Protein AF-A0A661JKJ8-F1 (afdb_monomer)

pLDDT: mean 78.55, std 16.07, range [37.81, 90.5]

Nearest PDB structures (foldseek):
  6y8q-assembly4_D  TM=8.749E-01  e=1.462E-02  Streptococcus agalactiae
  6y8q-assembly3_C  TM=8.899E-01  e=2.355E-02  Streptococcus agalactiae
  4zu9-assembly1_A  TM=8.657E-01  e=3.794E-02  Aquifex aeolicus VF5
  4z2y-assembly1_A-2  TM=7.297E-01  e=1.144E+00  Micromonospora echinospora

Sequence (68 aa):
MDRKQKTVMLARQLGTIRPRDVEAEGIPREYLYRLCTSGHLVRIGRGLYALPDALRSEAITLAEVAKL

Foldseek 3Di:
DDLLVVVLVVLVVVVKDAQVRSVVVVHHPVVLVVCCVVQQWPDPDDRIIHGPVSCVVPPPPPPPPPDD

Radius of gyration: 12.53 Å; Cα contacts (8 Å, |Δi|>4): 68; chains: 1; bounding box: 33×24×38 Å

Secondary structure (DSSP, 8-state):
--HHHHHHHHHHHHSEE-HHHHHHTT--HHHHHHHHHTTSSEEEETTEEE-HHHHHHH-TTSSSSS--

Mean predicted aligned error: 7.91 Å

Solvent-accessible surface area (backbone atoms only — not comparable to full-atom values): 4120 Å² total; per-residue (Å²): 134,57,73,65,57,52,50,52,51,48,18,69,76,60,52,53,36,38,52,68,60,39,44,74,72,75,38,61,56,66,54,56,53,50,34,32,75,71,64,64,26,35,73,81,51,96,65,32,33,25,34,58,68,58,44,61,75,77,53,86,78,74,78,86,77,84,78,128

Structure (mmCIF, N/CA/C/O backbone):
data_AF-A0A661JKJ8-F1
#
_entry.id   AF-A0A661JKJ8-F1
#
loop_
_atom_site.group_PDB
_atom_site.id
_atom_site.type_symbol
_atom_site.label_atom_id
_atom_site.label_alt_id
_atom_site.label_comp_id
_atom_site.label_asym_id
_atom_site.label_entity_id
_atom_site.label_seq_id
_atom_site.pdbx_PDB_ins_code
_atom_site.Cartn_x
_atom_site.Cartn_y
_atom_site.Cartn_z
_atom_site.occupancy
_atom_site.B_iso_or_equiv
_atom_site.auth_seq_id
_atom_site.auth_comp_id
_atom_site.auth_asym_id
_atom_site.auth_atom_id
_atom_site.pdbx_PDB_model_num
ATOM 1 N N . MET A 1 1 ? -0.977 1.387 17.402 1.00 58.47 1 MET A N 1
ATOM 2 C CA . MET A 1 1 ? -0.463 0.651 16.225 1.00 58.47 1 MET A CA 1
ATOM 3 C C . MET A 1 1 ? -0.275 1.634 15.088 1.00 58.47 1 MET A C 1
ATOM 5 O O . MET A 1 1 ? -1.196 2.393 14.808 1.00 58.47 1 MET A O 1
ATOM 9 N N . ASP A 1 2 ? 0.910 1.661 14.487 1.00 85.25 2 ASP A N 1
ATOM 10 C CA . ASP A 1 2 ? 1.225 2.580 13.393 1.00 85.25 2 ASP A CA 1
ATOM 11 C C . ASP A 1 2 ? 0.470 2.187 12.105 1.00 85.25 2 ASP A C 1
ATOM 13 O O . ASP A 1 2 ? 0.323 0.997 11.803 1.00 85.25 2 ASP A O 1
ATOM 17 N N . ARG A 1 3 ? -0.015 3.170 11.332 1.00 82.44 3 ARG A N 1
ATOM 18 C CA . ARG A 1 3 ? -0.758 2.930 10.075 1.00 82.44 3 ARG A CA 1
ATOM 19 C C . ARG A 1 3 ? 0.087 2.155 9.055 1.00 82.44 3 ARG A C 1
ATOM 21 O O . ARG A 1 3 ? -0.448 1.331 8.308 1.00 82.44 3 ARG A O 1
ATOM 28 N N . LYS A 1 4 ? 1.411 2.349 9.063 1.00 83.19 4 LYS A N 1
ATOM 29 C CA . LYS A 1 4 ? 2.358 1.587 8.237 1.00 83.19 4 LYS A CA 1
ATOM 30 C C . LYS A 1 4 ? 2.375 0.117 8.624 1.00 83.19 4 LYS A C 1
ATOM 32 O O . LYS A 1 4 ? 2.260 -0.732 7.746 1.00 83.19 4 LYS A O 1
ATOM 37 N N . GLN A 1 5 ? 2.488 -0.190 9.916 1.00 85.88 5 GLN A N 1
ATOM 38 C CA . GLN A 1 5 ? 2.508 -1.579 10.384 1.00 85.88 5 GLN A CA 1
ATOM 39 C C . GLN A 1 5 ? 1.210 -2.305 10.036 1.00 85.88 5 GLN A C 1
ATOM 41 O O . GLN A 1 5 ? 1.276 -3.417 9.520 1.00 85.88 5 GLN A O 1
ATOM 46 N N . LYS A 1 6 ? 0.053 -1.656 10.230 1.00 87.06 6 LYS A N 1
ATOM 47 C CA . LYS A 1 6 ? -1.241 -2.206 9.803 1.00 87.06 6 LYS A CA 1
ATOM 48 C C . LYS A 1 6 ? -1.260 -2.537 8.311 1.00 87.06 6 LYS A C 1
ATOM 50 O O . LYS A 1 6 ? -1.610 -3.650 7.942 1.00 87.06 6 LYS A O 1
ATOM 55 N N . THR A 1 7 ? -0.824 -1.602 7.465 1.00 86.19 7 THR A N 1
ATOM 56 C CA . THR A 1 7 ? -0.798 -1.814 6.008 1.00 86.19 7 THR A CA 1
ATOM 57 C C . THR A 1 7 ? 0.125 -2.976 5.624 1.00 86.19 7 THR A C 1
ATOM 59 O O . THR A 1 7 ? -0.238 -3.815 4.809 1.00 86.19 7 THR A O 1
ATOM 62 N N . VAL A 1 8 ? 1.312 -3.061 6.230 1.00 85.44 8 VAL A N 1
ATOM 63 C CA . VAL A 1 8 ? 2.273 -4.147 5.973 1.00 85.44 8 VAL A CA 1
ATOM 64 C C . VAL A 1 8 ? 1.727 -5.501 6.430 1.00 85.44 8 VAL A C 1
ATOM 66 O O . VAL A 1 8 ? 1.868 -6.482 5.704 1.00 85.44 8 VAL A O 1
ATOM 69 N N . MET A 1 9 ? 1.084 -5.571 7.600 1.00 87.19 9 MET A N 1
ATOM 70 C CA . MET A 1 9 ? 0.426 -6.798 8.061 1.00 87.19 9 MET A CA 1
ATOM 71 C C . MET A 1 9 ? -0.696 -7.216 7.113 1.00 87.19 9 MET A C 1
ATOM 73 O O . MET A 1 9 ? -0.764 -8.384 6.742 1.00 87.19 9 MET A O 1
ATOM 77 N N . LEU A 1 10 ? -1.504 -6.259 6.652 1.00 87.25 10 LEU A N 1
ATOM 78 C CA . LEU A 1 10 ? -2.582 -6.516 5.705 1.00 87.25 10 LEU A CA 1
ATOM 79 C C . LEU A 1 10 ? -2.045 -7.075 4.376 1.00 87.25 10 LEU A C 1
ATOM 81 O O . LEU A 1 10 ? -2.572 -8.069 3.886 1.00 87.25 10 LEU A O 1
ATOM 85 N N . ALA A 1 11 ? -0.944 -6.528 3.838 1.00 86.81 11 ALA A N 1
ATOM 86 C CA . ALA A 1 11 ? -0.269 -7.126 2.677 1.00 86.81 11 ALA A CA 1
ATOM 87 C C . ALA A 1 11 ? 0.278 -8.523 2.964 1.00 86.81 11 ALA A C 1
ATOM 89 O O . ALA A 1 11 ? 0.225 -9.368 2.080 1.00 86.81 11 ALA A O 1
ATOM 90 N N . ARG A 1 12 ? 0.822 -8.786 4.159 1.00 85.75 12 ARG A N 1
ATOM 91 C CA . ARG A 1 12 ? 1.299 -10.135 4.503 1.00 85.75 12 ARG A CA 1
ATOM 92 C C . ARG A 1 12 ? 0.161 -11.148 4.564 1.00 85.75 12 ARG A C 1
ATOM 94 O O . ARG A 1 12 ? 0.362 -12.280 4.150 1.00 85.75 12 ARG A O 1
ATOM 101 N N . GLN A 1 13 ? -0.999 -10.756 5.085 1.00 86.50 13 GLN A N 1
ATOM 102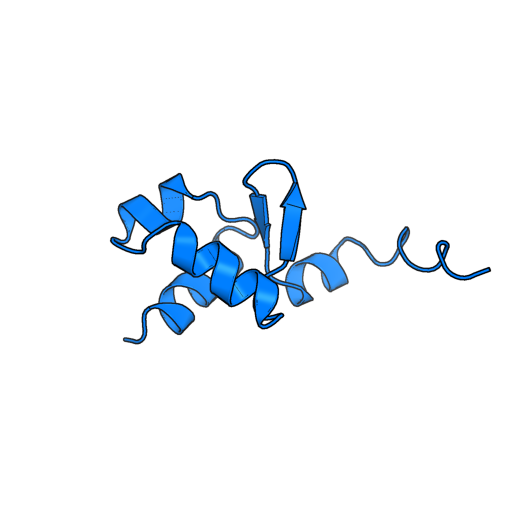 C CA . GLN A 1 13 ? -2.146 -11.653 5.230 1.00 86.50 13 GLN A CA 1
ATOM 103 C C . GLN A 1 13 ? -2.891 -11.881 3.912 1.00 86.50 13 GLN A C 1
ATOM 105 O O . GLN A 1 13 ? -3.281 -13.007 3.630 1.00 86.50 13 GLN A O 1
ATOM 110 N N . LEU A 1 14 ? -3.090 -10.830 3.110 1.00 84.38 14 LEU A N 1
ATOM 111 C CA . LEU A 1 14 ? -3.833 -10.906 1.846 1.00 84.38 14 LEU A CA 1
ATOM 112 C C . LEU A 1 14 ? -2.941 -11.214 0.632 1.00 84.38 14 LEU A C 1
ATOM 114 O O . LEU A 1 14 ? -3.452 -11.480 -0.454 1.00 84.38 14 LEU A O 1
ATOM 118 N N . GLY A 1 15 ? -1.616 -11.105 0.772 1.00 84.69 15 GLY A N 1
ATOM 119 C CA . GLY A 1 15 ? -0.634 -11.145 -0.320 1.00 84.69 15 GLY A CA 1
ATOM 120 C C . GLY A 1 15 ? -0.632 -9.865 -1.168 1.00 84.69 15 GLY A C 1
ATOM 121 O O . GLY A 1 15 ? 0.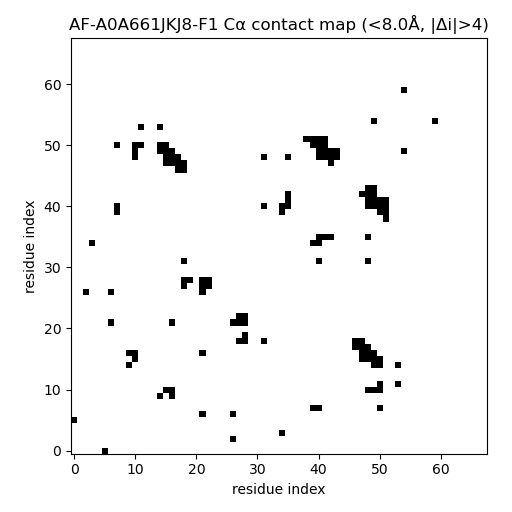417 -9.272 -1.432 1.00 84.69 15 GLY A O 1
ATOM 122 N N . THR A 1 16 ? -1.820 -9.389 -1.544 1.00 87.38 16 THR A N 1
ATOM 123 C CA . THR A 1 16 ? -2.036 -8.157 -2.309 1.00 87.38 16 THR A CA 1
ATOM 124 C C . THR A 1 16 ? -3.133 -7.305 -1.684 1.00 87.38 16 THR A C 1
ATOM 126 O O . THR A 1 16 ? -4.169 -7.806 -1.265 1.00 87.38 16 THR A O 1
ATOM 129 N N . ILE A 1 17 ? -2.907 -5.995 -1.637 1.00 89.81 17 ILE A N 1
ATOM 130 C CA . ILE A 1 17 ? -3.828 -5.004 -1.091 1.00 89.81 17 ILE A CA 1
ATOM 131 C C . ILE A 1 17 ? -4.336 -4.088 -2.201 1.00 89.81 17 ILE A C 1
ATOM 133 O O . ILE A 1 17 ? -3.574 -3.647 -3.073 1.00 89.81 17 ILE A O 1
ATOM 137 N N . ARG A 1 18 ? -5.616 -3.731 -2.130 1.00 90.44 18 ARG A N 1
ATOM 138 C CA . ARG A 1 18 ? -6.236 -2.681 -2.938 1.00 90.44 18 ARG A CA 1
ATOM 139 C C . ARG A 1 18 ? -6.477 -1.423 -2.097 1.00 90.44 18 ARG A C 1
ATOM 141 O O . ARG A 1 18 ? -6.633 -1.509 -0.881 1.00 90.44 18 ARG A O 1
ATOM 148 N N . PRO A 1 19 ? -6.611 -0.247 -2.736 1.00 89.56 19 PRO A N 1
ATOM 149 C CA . PRO A 1 19 ? -7.025 0.986 -2.066 1.00 89.56 19 PRO A CA 1
ATOM 150 C C . PRO A 1 19 ? -8.274 0.814 -1.196 1.00 89.56 19 PRO A C 1
ATOM 152 O O . PRO A 1 19 ? -8.294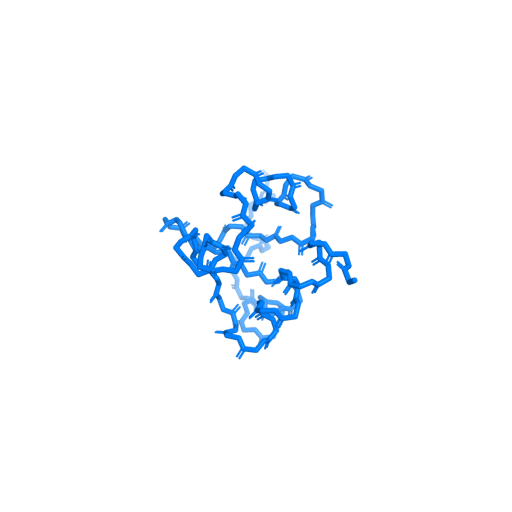 1.274 -0.065 1.00 89.56 19 PRO A O 1
ATOM 155 N N . ARG A 1 20 ? -9.263 0.052 -1.681 1.00 88.94 20 ARG A N 1
ATOM 156 C CA . ARG A 1 20 ? -10.494 -0.225 -0.931 1.00 88.94 20 ARG A CA 1
ATOM 157 C C . ARG A 1 20 ? -10.255 -0.970 0.391 1.00 88.94 20 ARG A C 1
ATOM 159 O O . ARG A 1 20 ? -10.984 -0.732 1.344 1.00 88.94 20 ARG A O 1
ATOM 166 N N . ASP A 1 21 ? -9.251 -1.848 0.449 1.00 88.50 21 ASP A N 1
ATOM 167 C CA . ASP A 1 21 ? -8.984 -2.675 1.633 1.00 88.50 21 ASP A CA 1
ATOM 168 C C . ASP A 1 21 ? -8.307 -1.836 2.721 1.00 88.50 21 ASP A C 1
ATOM 170 O O . ASP A 1 21 ? -8.630 -1.954 3.899 1.00 88.50 21 ASP A O 1
ATOM 174 N N . VAL A 1 22 ? -7.409 -0.924 2.328 1.00 87.31 22 VAL A N 1
ATOM 175 C CA . VAL A 1 22 ? -6.818 0.033 3.276 1.00 87.31 22 VAL A CA 1
ATOM 176 C C . VAL A 1 22 ? -7.818 1.109 3.699 1.00 87.31 22 VAL A C 1
ATOM 178 O O . VAL A 1 22 ? -7.818 1.507 4.860 1.00 87.31 22 VAL A O 1
ATOM 181 N N . GLU A 1 23 ? -8.702 1.548 2.799 1.00 90.50 23 GLU A N 1
ATOM 182 C CA . GLU A 1 23 ? -9.762 2.512 3.117 1.00 90.50 23 GLU A CA 1
ATOM 183 C C . GLU A 1 23 ? -10.747 1.928 4.144 1.00 90.50 23 GLU A C 1
ATOM 185 O O . GLU A 1 23 ? -11.141 2.640 5.067 1.00 90.50 23 GLU A O 1
ATOM 190 N N . ALA A 1 24 ? -11.062 0.628 4.059 1.00 88.88 24 ALA A N 1
ATOM 191 C CA . ALA A 1 24 ? -11.863 -0.083 5.062 1.00 88.88 24 ALA A CA 1
ATOM 192 C C . ALA A 1 24 ? -11.206 -0.102 6.458 1.00 88.88 24 ALA A C 1
ATOM 194 O O . ALA A 1 24 ? -11.899 -0.052 7.470 1.00 88.88 24 ALA A O 1
ATOM 195 N N . GLU A 1 25 ? -9.872 -0.086 6.516 1.00 86.56 25 GLU A N 1
ATOM 196 C CA . GLU A 1 25 ? -9.083 0.027 7.752 1.00 86.56 25 GLU A CA 1
ATOM 197 C C . GLU A 1 25 ? -8.860 1.486 8.213 1.00 86.56 25 GLU A C 1
ATOM 199 O O . GLU A 1 25 ? -8.111 1.738 9.165 1.00 86.56 25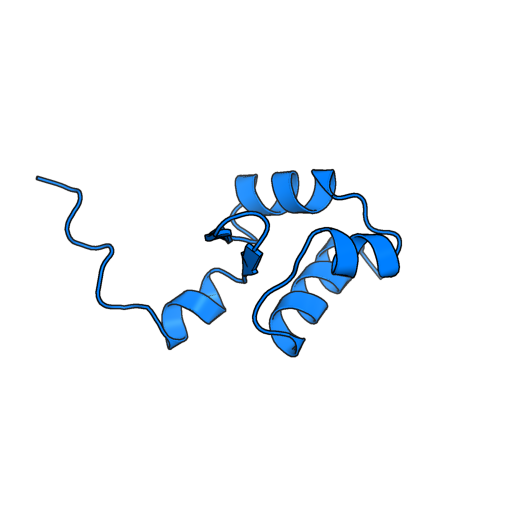 GLU A O 1
ATOM 204 N N . GLY A 1 26 ? -9.479 2.468 7.543 1.00 88.44 26 GLY A N 1
ATOM 205 C CA . GLY A 1 26 ? -9.327 3.898 7.834 1.00 88.44 26 GLY A CA 1
ATOM 206 C C . GLY A 1 26 ? -7.987 4.487 7.376 1.00 88.44 26 GLY A C 1
ATOM 207 O O . GLY A 1 26 ? -7.555 5.533 7.871 1.00 88.44 26 GLY A O 1
ATOM 208 N N . ILE A 1 27 ? -7.293 3.814 6.457 1.00 89.25 27 ILE A N 1
ATOM 209 C CA . ILE A 1 27 ? -6.005 4.237 5.910 1.00 89.25 27 ILE A CA 1
ATOM 210 C C . ILE A 1 27 ? -6.242 4.884 4.533 1.00 89.25 27 ILE A C 1
ATOM 212 O O . ILE A 1 27 ? -6.777 4.243 3.630 1.00 89.25 27 ILE A O 1
ATOM 216 N N . PRO A 1 28 ? -5.820 6.145 4.324 1.00 88.69 28 PRO A N 1
ATOM 217 C CA . PRO A 1 28 ? -6.002 6.819 3.042 1.00 88.69 28 PRO A CA 1
ATOM 218 C C . PRO A 1 28 ? -5.215 6.144 1.914 1.00 88.69 28 PRO A C 1
ATOM 220 O O . PRO A 1 28 ? -4.059 5.757 2.097 1.00 88.69 28 PRO A O 1
ATOM 223 N N . ARG A 1 29 ? -5.778 6.119 0.702 1.00 88.00 29 ARG A N 1
ATOM 224 C CA . ARG A 1 29 ? -5.100 5.588 -0.498 1.00 88.00 29 ARG A CA 1
ATOM 225 C C . ARG A 1 29 ? -3.749 6.250 -0.801 1.00 88.00 29 ARG A C 1
ATOM 227 O O . ARG A 1 29 ? -2.848 5.594 -1.310 1.00 88.00 29 ARG A O 1
ATOM 234 N N . GLU A 1 30 ? -3.572 7.530 -0.470 1.00 89.12 30 GLU A N 1
ATOM 235 C CA . GLU A 1 30 ? -2.287 8.234 -0.629 1.00 89.12 30 GLU A CA 1
ATOM 236 C C . GLU A 1 30 ? -1.175 7.612 0.220 1.00 89.12 30 GLU A C 1
ATOM 238 O O . GLU A 1 30 ? 0.003 7.675 -0.135 1.00 89.12 30 GLU A O 1
ATOM 243 N N . TYR A 1 31 ? -1.541 6.963 1.326 1.00 88.94 31 TYR A N 1
ATOM 244 C CA . TYR A 1 31 ? -0.597 6.270 2.186 1.00 88.94 31 TYR A CA 1
ATOM 245 C C . TYR A 1 31 ? 0.010 5.049 1.483 1.00 88.94 31 TYR A C 1
ATOM 247 O O . TYR A 1 31 ? 1.204 4.802 1.629 1.00 88.94 31 TYR A O 1
ATOM 255 N N . LEU A 1 32 ? -0.757 4.352 0.630 1.00 87.62 32 LEU A N 1
ATOM 256 C CA . LEU A 1 32 ? -0.217 3.304 -0.246 1.00 87.62 32 LEU A CA 1
ATOM 257 C C . LEU A 1 32 ? 0.821 3.869 -1.212 1.00 87.62 32 LEU A C 1
ATOM 259 O O . LEU A 1 32 ? 1.868 3.258 -1.407 1.00 87.62 32 LEU A O 1
ATOM 263 N N . TYR A 1 33 ? 0.554 5.042 -1.792 1.00 87.50 33 TYR A N 1
ATOM 264 C CA . TYR A 1 33 ? 1.503 5.696 -2.689 1.00 87.50 33 TYR A CA 1
ATOM 265 C C . TYR A 1 33 ? 2.788 6.081 -1.951 1.00 87.50 33 TYR A C 1
ATOM 267 O O . TYR A 1 33 ? 3.871 5.752 -2.422 1.00 87.50 33 TYR A O 1
ATOM 275 N N . ARG A 1 34 ? 2.689 6.674 -0.752 1.00 89.94 34 ARG A N 1
ATOM 276 C CA . ARG A 1 34 ? 3.867 6.964 0.086 1.00 89.94 34 ARG A CA 1
ATOM 277 C C . ARG A 1 34 ? 4.670 5.708 0.406 1.00 89.94 34 ARG A C 1
ATOM 279 O O . ARG A 1 34 ? 5.884 5.715 0.249 1.00 89.94 34 ARG A O 1
ATOM 286 N N . LEU A 1 35 ? 4.007 4.632 0.829 1.00 88.12 35 LEU A N 1
ATOM 287 C CA . LEU A 1 35 ? 4.676 3.366 1.137 1.00 88.12 35 LEU A CA 1
ATOM 288 C C . LEU A 1 35 ? 5.307 2.730 -0.105 1.00 88.12 35 LEU A C 1
ATOM 290 O O . LEU A 1 35 ? 6.360 2.107 0.013 1.00 88.12 35 LEU A O 1
ATOM 294 N N . CYS A 1 36 ? 4.701 2.920 -1.277 1.00 88.69 36 CYS A N 1
ATOM 295 C CA . CYS A 1 36 ? 5.272 2.509 -2.551 1.00 88.69 36 CYS A CA 1
ATOM 296 C C . CYS A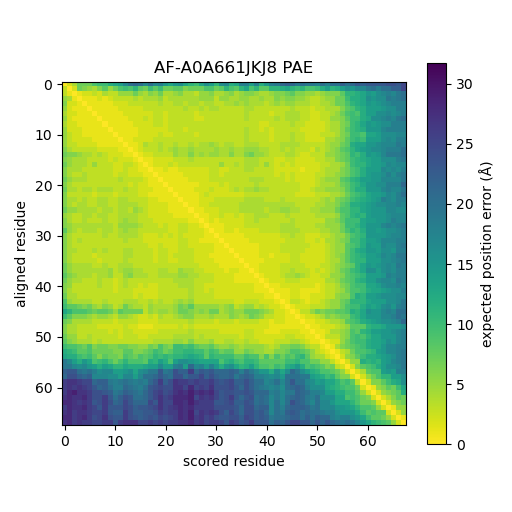 1 36 ? 6.543 3.304 -2.880 1.00 88.69 36 CYS A C 1
ATOM 298 O O . CYS A 1 36 ? 7.575 2.716 -3.185 1.00 88.69 36 CYS A O 1
ATOM 300 N N . THR A 1 37 ? 6.499 4.632 -2.750 1.00 87.44 37 THR A N 1
ATOM 301 C CA . THR A 1 37 ? 7.651 5.515 -2.994 1.00 87.44 37 THR A CA 1
ATOM 302 C C . THR A 1 37 ? 8.786 5.282 -1.994 1.00 87.44 37 THR A C 1
ATOM 304 O O . THR A 1 37 ? 9.952 5.364 -2.361 1.00 87.44 37 THR A O 1
ATOM 307 N N . SER A 1 38 ? 8.474 4.944 -0.740 1.00 87.94 38 SER A N 1
ATOM 308 C CA . SER A 1 38 ? 9.471 4.571 0.276 1.00 87.94 38 SER A CA 1
ATOM 309 C C . SER A 1 38 ? 9.987 3.128 0.147 1.00 87.94 38 SER A C 1
ATOM 311 O O . SER A 1 38 ? 10.772 2.701 0.989 1.00 87.94 38 SER A O 1
ATOM 313 N N . GLY A 1 39 ? 9.536 2.354 -0.848 1.00 85.88 39 GLY A N 1
ATOM 314 C CA . GLY A 1 39 ? 9.983 0.975 -1.085 1.00 85.88 39 GLY A CA 1
ATOM 315 C C . GLY A 1 39 ? 9.441 -0.068 -0.099 1.00 85.88 39 GLY A C 1
ATOM 316 O O . GLY A 1 39 ? 9.901 -1.206 -0.090 1.00 85.88 39 GLY A O 1
ATOM 317 N N . HIS A 1 40 ? 8.465 0.288 0.740 1.00 87.06 40 HIS A N 1
ATOM 318 C CA . HIS A 1 40 ? 7.807 -0.661 1.647 1.00 87.06 40 HIS A CA 1
ATOM 319 C C . HIS A 1 40 ? 6.742 -1.501 0.951 1.00 87.06 40 HIS A C 1
ATOM 321 O O . HIS A 1 40 ? 6.485 -2.627 1.366 1.00 87.06 40 HIS A O 1
ATOM 327 N N . LEU A 1 41 ? 6.120 -0.949 -0.084 1.00 88.94 41 LEU A N 1
ATOM 328 C CA . LEU A 1 41 ? 5.193 -1.647 -0.958 1.00 88.94 41 LEU A CA 1
ATOM 329 C C . LEU A 1 41 ? 5.654 -1.486 -2.400 1.00 88.94 41 LEU A C 1
ATOM 331 O O . LEU A 1 41 ? 6.441 -0.605 -2.731 1.00 88.94 41 LEU A O 1
ATOM 335 N N . VAL A 1 42 ? 5.122 -2.331 -3.262 1.00 89.75 42 VAL A N 1
ATOM 336 C CA . VAL A 1 42 ? 5.340 -2.274 -4.701 1.00 89.75 42 VAL A CA 1
ATOM 337 C C . VAL A 1 42 ? 3.998 -2.378 -5.393 1.00 89.75 42 VAL A C 1
ATOM 339 O O . VAL A 1 42 ? 3.141 -3.179 -5.014 1.00 89.75 42 VAL A O 1
ATOM 342 N N . ARG A 1 43 ? 3.790 -1.533 -6.399 1.00 88.75 43 ARG A N 1
ATOM 343 C CA . AR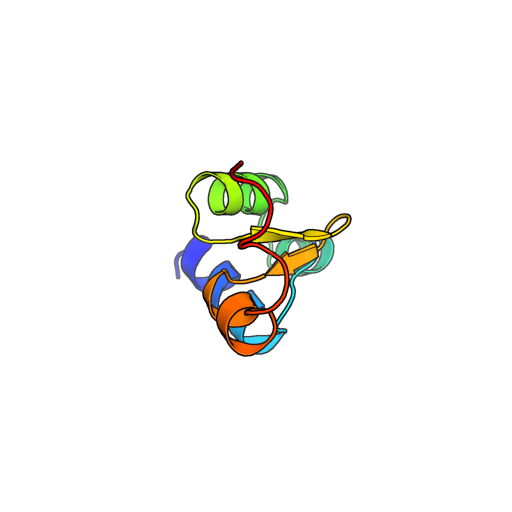G A 1 43 ? 2.590 -1.592 -7.225 1.00 88.75 43 ARG A CA 1
ATOM 344 C C . ARG A 1 43 ? 2.785 -2.666 -8.289 1.00 88.75 43 ARG A C 1
ATOM 346 O O . ARG A 1 43 ? 3.546 -2.468 -9.227 1.00 88.75 43 ARG A O 1
ATOM 353 N N . ILE A 1 44 ? 2.067 -3.774 -8.149 1.00 86.81 44 ILE A N 1
ATOM 354 C CA . ILE A 1 44 ? 2.166 -4.931 -9.053 1.00 86.81 44 ILE A CA 1
ATOM 355 C C . ILE A 1 44 ? 1.152 -4.878 -10.202 1.00 86.81 44 ILE A C 1
ATOM 357 O O . ILE A 1 44 ? 1.215 -5.663 -11.138 1.00 86.81 44 ILE A O 1
ATOM 361 N N . GLY A 1 45 ? 0.188 -3.955 -10.134 1.00 84.19 45 GLY A N 1
ATOM 362 C CA . GLY A 1 45 ? -0.857 -3.826 -11.142 1.00 84.19 45 GLY A CA 1
ATOM 363 C C . GLY A 1 45 ? -1.735 -2.592 -10.952 1.00 84.19 45 GLY A C 1
ATOM 364 O O . GLY A 1 45 ? -1.440 -1.675 -10.174 1.00 84.19 45 GLY A O 1
ATOM 365 N N . ARG A 1 46 ? -2.853 -2.538 -11.681 1.00 82.62 46 ARG A N 1
ATOM 366 C CA . ARG A 1 46 ? -3.814 -1.428 -11.587 1.00 82.62 46 ARG A CA 1
ATOM 367 C C . ARG A 1 46 ? -4.510 -1.435 -10.221 1.00 82.62 46 ARG A C 1
ATOM 369 O O . ARG A 1 46 ? -5.486 -2.143 -10.021 1.00 82.62 46 ARG A O 1
ATOM 376 N N . GLY A 1 47 ? -3.991 -0.630 -9.290 1.00 84.69 47 GLY A N 1
ATOM 377 C CA . GLY A 1 47 ? -4.529 -0.525 -7.932 1.00 84.69 47 GLY A CA 1
ATOM 378 C C . GLY A 1 47 ? -4.236 -1.749 -7.062 1.00 84.69 47 GLY A C 1
ATOM 379 O O . GLY A 1 47 ? -4.958 -1.978 -6.101 1.00 84.69 47 GLY A O 1
ATOM 380 N N . LEU A 1 48 ? -3.212 -2.532 -7.411 1.00 88.00 48 LEU A N 1
ATOM 381 C CA . LEU A 1 48 ? -2.749 -3.675 -6.629 1.00 88.00 48 LEU A CA 1
ATOM 382 C C . LEU A 1 48 ? -1.368 -3.364 -6.067 1.00 88.00 48 LEU A C 1
ATOM 384 O O . LEU A 1 48 ? -0.451 -3.024 -6.819 1.00 88.00 48 LEU A O 1
ATOM 388 N N . TYR A 1 49 ? -1.247 -3.488 -4.753 1.00 90.50 49 TYR A N 1
ATOM 389 C CA . TYR A 1 49 ? -0.029 -3.240 -4.000 1.00 90.50 49 TYR A CA 1
ATOM 390 C C . TYR A 1 49 ? 0.346 -4.506 -3.244 1.00 90.50 49 TYR A C 1
ATOM 392 O O . TYR A 1 49 ? -0.510 -5.133 -2.635 1.00 90.50 49 TYR A O 1
ATOM 400 N N . ALA A 1 50 ? 1.613 -4.882 -3.266 1.00 89.38 50 ALA A N 1
ATOM 401 C CA . ALA A 1 50 ? 2.120 -6.042 -2.546 1.00 89.38 50 ALA A CA 1
ATOM 402 C C . ALA A 1 50 ? 3.364 -5.657 -1.753 1.00 89.38 50 ALA A C 1
ATOM 404 O O . ALA A 1 50 ? 3.924 -4.570 -1.930 1.00 89.38 50 ALA A O 1
ATOM 405 N N . LEU A 1 51 ? 3.818 -6.561 -0.891 1.00 89.94 51 LEU A N 1
ATOM 406 C CA . LEU A 1 51 ? 5.150 -6.437 -0.317 1.00 89.94 51 LEU A CA 1
ATOM 407 C C . LEU A 1 51 ? 6.198 -6.808 -1.371 1.00 89.94 51 LEU A C 1
ATOM 409 O O . LEU A 1 51 ? 6.017 -7.802 -2.076 1.00 89.94 51 LEU A O 1
ATOM 413 N N . PRO A 1 52 ? 7.325 -6.083 -1.443 1.00 83.31 52 PRO A N 1
ATOM 414 C CA . PRO A 1 52 ? 8.438 -6.471 -2.311 1.00 83.31 52 PRO A CA 1
ATOM 415 C C . PRO A 1 52 ? 8.975 -7.872 -1.975 1.00 83.31 52 PRO A C 1
ATOM 417 O O . PRO A 1 52 ? 9.476 -8.573 -2.845 1.00 83.31 52 PRO A O 1
ATOM 420 N N . ASP A 1 53 ? 8.840 -8.298 -0.719 1.00 75.25 53 ASP A N 1
ATOM 421 C CA . ASP A 1 53 ? 9.228 -9.635 -0.260 1.00 75.25 53 ASP A CA 1
ATOM 422 C C . ASP A 1 53 ? 8.268 -10.735 -0.758 1.00 75.25 53 ASP A C 1
ATOM 424 O O . ASP A 1 53 ? 8.708 -11.821 -1.128 1.00 75.25 53 ASP A O 1
ATOM 428 N N . ALA A 1 54 ? 6.967 -10.426 -0.864 1.00 67.94 54 ALA A N 1
ATOM 429 C CA . ALA A 1 54 ? 5.973 -11.343 -1.426 1.00 67.94 54 ALA A CA 1
ATOM 430 C C . ALA A 1 54 ? 6.224 -11.579 -2.924 1.00 67.94 54 ALA A C 1
ATOM 432 O O . ALA A 1 54 ? 6.207 -12.717 -3.380 1.00 67.94 54 ALA A O 1
ATOM 433 N N . LEU A 1 55 ? 6.592 -10.529 -3.671 1.00 61.56 55 LEU A N 1
ATOM 434 C CA . LEU A 1 55 ? 7.052 -10.687 -5.054 1.00 61.56 55 LEU A CA 1
ATOM 435 C C . LEU A 1 55 ? 8.325 -11.529 -5.167 1.00 61.56 55 LEU A C 1
ATOM 437 O O . LEU A 1 55 ? 8.474 -12.247 -6.145 1.00 61.56 55 LEU A O 1
ATOM 441 N N . ARG A 1 56 ? 9.250 -11.472 -4.201 1.00 58.25 56 ARG A N 1
ATOM 442 C CA . ARG A 1 56 ? 10.466 -12.305 -4.245 1.00 58.25 56 ARG A CA 1
ATOM 443 C C . ARG A 1 56 ? 10.160 -13.799 -4.133 1.00 58.25 56 ARG A C 1
ATOM 445 O O . ARG A 1 56 ? 10.949 -14.600 -4.619 1.00 58.25 56 ARG A O 1
ATOM 452 N N . SER A 1 57 ? 9.029 -14.156 -3.526 1.00 54.19 57 SER A N 1
ATOM 453 C CA . SER A 1 57 ? 8.606 -15.550 -3.373 1.00 54.19 57 SER A CA 1
ATOM 454 C C . SER A 1 57 ? 7.936 -16.116 -4.636 1.00 54.19 57 SER A C 1
ATOM 456 O O . SER A 1 57 ? 7.973 -17.324 -4.832 1.00 54.19 57 SER A O 1
ATOM 458 N N . GLU A 1 58 ? 7.380 -15.267 -5.514 1.00 51.38 58 GLU A N 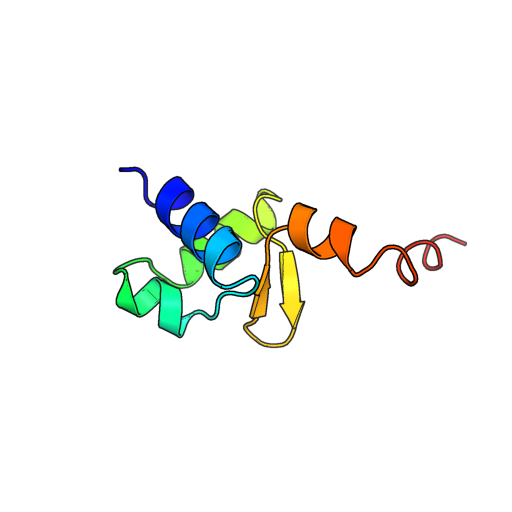1
ATOM 459 C CA . GLU A 1 58 ? 6.665 -15.702 -6.734 1.00 51.38 58 GLU A CA 1
ATOM 460 C C . GLU A 1 58 ? 7.284 -15.212 -8.065 1.00 51.38 58 GLU A C 1
ATOM 462 O O . GLU A 1 58 ? 7.009 -15.797 -9.107 1.00 51.38 58 GLU A O 1
ATOM 467 N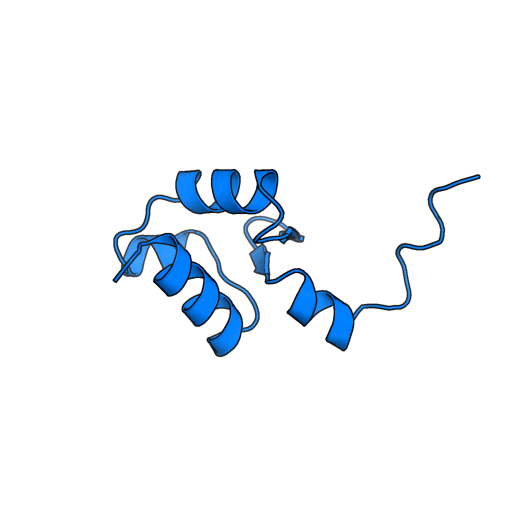 N . ALA A 1 59 ? 8.120 -14.165 -8.075 1.00 51.66 59 ALA A N 1
ATOM 468 C CA . ALA A 1 59 ? 8.485 -13.414 -9.288 1.00 51.66 59 ALA A CA 1
ATOM 469 C C . ALA A 1 59 ? 9.997 -13.209 -9.524 1.00 51.66 59 AL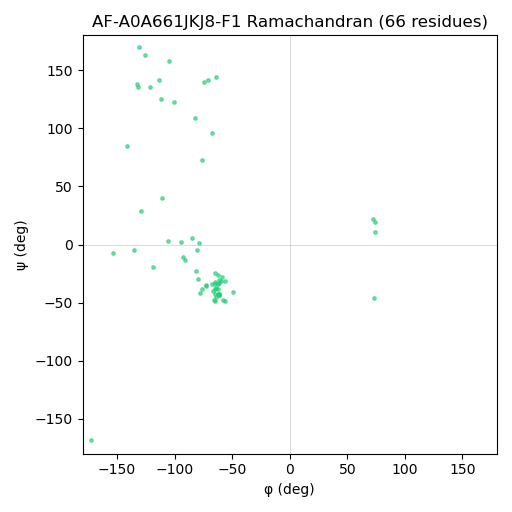A A C 1
ATOM 471 O O . ALA A 1 59 ? 10.388 -12.252 -10.202 1.00 51.66 59 ALA A O 1
ATOM 472 N N . ILE A 1 60 ? 10.874 -14.106 -9.055 1.00 47.16 60 ILE A N 1
ATOM 473 C CA . ILE A 1 60 ? 12.224 -14.214 -9.648 1.00 47.16 60 ILE A CA 1
ATOM 474 C C . ILE A 1 60 ? 12.090 -14.944 -10.991 1.00 47.16 60 ILE A C 1
ATOM 476 O O . ILE A 1 60 ? 12.410 -16.123 -11.112 1.00 47.16 60 ILE A O 1
ATOM 480 N N . THR A 1 61 ? 11.539 -14.284 -12.011 1.00 45.38 61 THR A N 1
ATOM 481 C CA . THR A 1 61 ? 11.673 -14.791 -13.391 1.00 45.38 61 THR A CA 1
ATOM 482 C C . THR A 1 61 ? 11.592 -13.739 -14.494 1.00 45.38 61 THR A C 1
ATOM 484 O O . THR A 1 61 ? 11.855 -14.098 -15.633 1.00 45.38 61 THR A O 1
ATOM 487 N N . LEU A 1 62 ? 11.272 -12.460 -14.232 1.00 47.28 62 LEU A N 1
ATOM 488 C CA . LEU A 1 62 ? 11.047 -11.523 -15.353 1.00 47.28 62 LEU A CA 1
ATOM 489 C C . LEU A 1 62 ? 11.690 -10.128 -15.272 1.00 47.28 62 LEU A C 1
ATOM 491 O O . LEU A 1 62 ? 11.592 -9.386 -16.244 1.00 47.28 62 LEU A O 1
ATOM 495 N N . ALA A 1 63 ? 12.352 -9.743 -14.176 1.00 48.06 63 ALA A N 1
ATOM 496 C CA . ALA A 1 63 ? 12.836 -8.362 -14.010 1.00 48.06 63 ALA A CA 1
ATOM 497 C C . ALA A 1 63 ? 14.358 -8.155 -14.167 1.00 48.06 63 ALA A C 1
ATOM 499 O O . ALA A 1 63 ? 14.814 -7.023 -14.030 1.00 48.06 63 ALA A O 1
ATOM 500 N N . GLU A 1 64 ? 15.147 -9.185 -14.499 1.00 49.25 64 GLU A N 1
ATOM 501 C CA . GLU A 1 64 ? 16.577 -8.998 -14.826 1.00 49.25 64 GLU A CA 1
ATOM 502 C C . GLU A 1 64 ? 16.827 -8.509 -16.270 1.00 49.25 64 GLU A C 1
ATOM 504 O O . GLU A 1 64 ? 17.956 -8.190 -16.620 1.00 49.25 64 GLU A O 1
ATOM 509 N N . VAL A 1 65 ? 15.797 -8.380 -17.120 1.00 47.09 65 VAL A N 1
ATOM 510 C CA . VAL A 1 65 ? 15.986 -8.179 -18.578 1.00 47.09 65 VAL A CA 1
ATOM 511 C C . VAL A 1 65 ? 15.971 -6.705 -19.032 1.00 47.09 65 VAL A C 1
ATOM 513 O O . VAL A 1 65 ? 16.108 -6.423 -20.215 1.00 47.09 65 VAL A O 1
ATOM 516 N N . ALA A 1 66 ? 15.844 -5.723 -18.132 1.00 40.78 66 ALA A N 1
ATOM 517 C CA . ALA A 1 66 ? 15.769 -4.301 -18.518 1.00 40.78 66 ALA A CA 1
ATOM 518 C C . ALA A 1 66 ? 17.005 -3.474 -18.122 1.00 40.78 66 ALA A C 1
ATOM 520 O O . ALA A 1 66 ? 16.885 -2.324 -17.694 1.00 40.78 66 ALA A O 1
ATOM 521 N N . LYS A 1 67 ? 18.201 -4.050 -18.267 1.00 44.47 67 LYS A N 1
ATOM 522 C CA . LYS A 1 67 ? 19.455 -3.288 -18.321 1.00 44.47 67 LYS A CA 1
ATOM 523 C C . LYS A 1 67 ? 20.392 -3.912 -19.361 1.00 44.47 67 LYS A C 1
ATOM 525 O O . LYS A 1 67 ? 21.231 -4.743 -19.032 1.00 44.47 67 LYS A O 1
ATOM 530 N N . LEU A 1 68 ? 20.197 -3.513 -20.615 1.00 37.81 68 LEU A N 1
ATOM 531 C CA . LEU A 1 68 ? 21.218 -3.506 -21.665 1.00 37.81 68 LEU A CA 1
ATOM 532 C C . LEU A 1 68 ? 21.477 -2.047 -22.034 1.00 37.81 68 LEU A C 1
ATOM 534 O O . LEU A 1 68 ? 20.478 -1.293 -22.099 1.00 37.81 68 LEU A O 1
#